Protein AF-A0A3D5FGQ4-F1 (afdb_monomer)

Mean predicted aligned error: 3.76 Å

Solvent-accessible surface area (backbone atoms only — not comparable to full-atom values): 6441 Å² total; per-residue (Å²): 110,70,51,51,72,67,38,40,74,76,48,53,38,74,80,62,48,56,36,50,48,91,73,62,61,78,42,80,44,32,32,34,38,44,28,35,78,74,42,83,50,88,62,40,35,33,28,30,46,43,101,49,23,36,40,36,29,40,41,64,44,41,69,77,60,45,96,66,62,79,72,73,41,53,71,29,44,30,21,36,46,42,57,27,44,76,54,90,90,27,40,38,32,67,45,71,49,61,92,29,50,40,46,52,98,74,46,84,80,73,63,50,76,86,132

Radius of gyration: 13.6 Å; Cα contacts (8 Å, |Δi|>4): 229; chains: 1; bounding box: 37×25×36 Å

Secondary structure (DSSP, 8-state):
-HHHHTT-GGGGSGGGS-B-GGGPPSEEEEEEEE-EEEEE-SSEEEEEEETTEEEEEEHHHHHHH-SS-GGGGTT-EEEEEEEEEEETTEEEEEE-SGGGEEETTTS-SSSSPP-

Sequence (115 aa):
DAARRAGRGIWALPYYAPRPPDGARGGYQFVHGRASPIEMGEKWLAFSLSRQFVILVRRTDWQDHFNYLPRALDQAAVTVRGWVGKRKSRSVLVISHPFMLERCGVDPRRLCPAD

Structure (mmCIF, N/CA/C/O backbone):
data_AF-A0A3D5FGQ4-F1
#
_entry.id   AF-A0A3D5FGQ4-F1
#
loop_
_atom_site.group_PDB
_atom_site.id
_atom_site.type_symbol
_atom_site.label_atom_id
_atom_site.label_alt_id
_atom_site.label_comp_id
_atom_site.label_asym_id
_atom_site.label_entity_id
_atom_site.label_seq_id
_atom_site.pdbx_PDB_ins_code
_atom_site.Cartn_x
_atom_site.Cartn_y
_atom_site.Cartn_z
_atom_site.occupancy
_atom_site.B_iso_or_equiv
_atom_site.auth_seq_id
_atom_site.auth_comp_id
_atom_site.auth_asym_id
_atom_site.auth_atom_id
_atom_site.pdbx_PDB_model_num
ATOM 1 N N . ASP A 1 1 ? 9.446 7.229 -14.644 1.00 66.88 1 ASP A N 1
ATOM 2 C CA . ASP A 1 1 ? 9.205 5.778 -14.454 1.00 66.88 1 ASP A CA 1
ATOM 3 C C . ASP A 1 1 ? 10.127 4.820 -15.212 1.00 66.88 1 ASP A C 1
ATOM 5 O O . ASP A 1 1 ? 10.335 3.721 -14.714 1.00 66.88 1 ASP A O 1
ATOM 9 N N . ALA A 1 2 ? 10.724 5.179 -16.360 1.00 79.81 2 ALA A N 1
ATOM 10 C CA . ALA A 1 2 ? 11.579 4.252 -17.127 1.00 79.81 2 ALA A CA 1
ATOM 11 C C . ALA A 1 2 ? 12.757 3.657 -16.323 1.00 79.81 2 ALA A C 1
ATOM 13 O O . ALA A 1 2 ? 12.952 2.447 -16.341 1.00 79.81 2 ALA A O 1
ATOM 14 N N . ALA A 1 3 ? 13.488 4.479 -15.558 1.00 83.06 3 ALA A N 1
ATOM 15 C CA . ALA A 1 3 ? 14.604 4.005 -14.734 1.00 83.06 3 ALA A CA 1
ATOM 16 C C . ALA A 1 3 ? 14.174 2.994 -13.657 1.00 83.06 3 ALA A C 1
ATOM 18 O O . ALA A 1 3 ? 14.876 2.018 -13.432 1.00 83.06 3 ALA A O 1
ATOM 19 N N . ARG A 1 4 ? 13.006 3.193 -13.030 1.00 80.31 4 ARG A N 1
ATOM 20 C CA . ARG A 1 4 ? 12.482 2.280 -12.005 1.00 80.31 4 ARG A CA 1
ATOM 21 C C . ARG A 1 4 ? 12.087 0.934 -12.600 1.00 80.31 4 ARG A C 1
ATOM 23 O O . ARG A 1 4 ? 12.519 -0.092 -12.097 1.00 80.31 4 ARG A O 1
ATOM 30 N N . ARG A 1 5 ? 11.328 0.945 -13.702 1.00 78.38 5 ARG A N 1
ATOM 31 C CA . ARG A 1 5 ? 10.913 -0.285 -14.401 1.00 78.38 5 ARG A CA 1
ATOM 32 C C . ARG A 1 5 ? 12.100 -1.102 -14.903 1.00 78.38 5 ARG A C 1
ATOM 34 O O . ARG A 1 5 ? 12.049 -2.320 -14.883 1.00 78.38 5 ARG A O 1
ATOM 41 N N . ALA A 1 6 ? 13.162 -0.426 -15.332 1.00 82.56 6 ALA A N 1
ATOM 42 C CA . ALA A 1 6 ? 14.390 -1.066 -15.785 1.00 82.56 6 ALA A CA 1
ATOM 43 C C . ALA A 1 6 ? 15.369 -1.402 -14.642 1.00 82.56 6 ALA A C 1
ATOM 45 O O . ALA A 1 6 ? 16.509 -1.751 -14.933 1.00 82.56 6 ALA A O 1
ATOM 46 N N . GLY A 1 7 ? 14.978 -1.227 -13.370 1.00 83.75 7 GLY A N 1
ATOM 47 C CA . GLY A 1 7 ? 15.842 -1.503 -12.220 1.00 83.75 7 GLY A CA 1
ATOM 48 C C . GLY A 1 7 ? 17.164 -0.733 -12.259 1.00 83.75 7 GLY A C 1
ATOM 49 O O . GLY A 1 7 ? 18.203 -1.289 -11.939 1.00 83.75 7 GLY A O 1
ATOM 50 N N . ARG A 1 8 ? 17.163 0.527 -12.714 1.00 87.75 8 ARG A N 1
ATOM 51 C CA . ARG A 1 8 ? 18.376 1.350 -12.871 1.00 87.75 8 ARG A CA 1
ATOM 52 C C . ARG A 1 8 ? 18.609 2.251 -11.660 1.00 87.75 8 ARG A C 1
ATOM 54 O O . ARG A 1 8 ? 17.665 2.790 -11.080 1.00 87.75 8 ARG A O 1
ATOM 61 N N . GLY A 1 9 ? 19.877 2.496 -11.334 1.00 90.12 9 GLY A N 1
ATOM 62 C CA . GLY A 1 9 ? 20.268 3.365 -10.219 1.00 90.12 9 GLY A CA 1
ATOM 63 C C . GLY A 1 9 ? 19.791 2.811 -8.876 1.00 90.12 9 GLY A C 1
ATOM 64 O O . GLY A 1 9 ? 19.897 1.613 -8.633 1.00 90.12 9 GLY A O 1
ATOM 65 N N . ILE A 1 10 ? 19.215 3.664 -8.019 1.00 89.56 10 ILE A N 1
ATOM 66 C CA . ILE A 1 10 ? 18.734 3.247 -6.687 1.00 89.56 10 ILE A CA 1
ATOM 67 C C . ILE A 1 10 ? 17.706 2.108 -6.748 1.00 89.56 10 ILE A C 1
ATOM 69 O O . ILE A 1 10 ? 17.628 1.307 -5.825 1.00 89.56 10 ILE A O 1
ATOM 73 N N . TRP A 1 11 ? 16.952 1.996 -7.844 1.00 87.94 11 TRP A N 1
ATOM 74 C CA . TRP A 1 11 ? 15.923 0.969 -8.021 1.00 87.94 11 TRP A CA 1
ATOM 75 C C . TRP A 1 11 ? 16.502 -0.433 -8.260 1.00 87.94 11 TRP A C 1
ATOM 77 O O . TRP A 1 11 ? 15.766 -1.404 -8.135 1.00 87.94 11 TRP A O 1
ATOM 87 N N . ALA A 1 12 ? 17.800 -0.539 -8.569 1.00 88.69 12 ALA A N 1
ATOM 88 C CA . ALA A 1 12 ? 18.526 -1.808 -8.632 1.00 88.69 12 ALA A CA 1
ATOM 89 C C . ALA A 1 12 ? 18.819 -2.384 -7.237 1.00 88.69 12 ALA A C 1
ATOM 91 O O . ALA A 1 12 ? 19.134 -3.564 -7.096 1.00 88.69 12 ALA A O 1
ATOM 92 N N . LEU A 1 13 ? 18.793 -1.536 -6.201 1.00 90.88 13 LEU A N 1
ATOM 93 C CA . LEU A 1 13 ? 19.230 -1.927 -4.869 1.00 90.88 13 LEU A CA 1
ATOM 94 C C . LEU A 1 13 ? 18.154 -2.794 -4.192 1.00 90.88 13 LEU A C 1
ATOM 96 O O . LEU A 1 13 ? 16.984 -2.395 -4.178 1.00 90.88 13 LEU A O 1
ATOM 100 N N . PRO A 1 14 ? 18.532 -3.899 -3.516 1.00 89.81 14 PRO A N 1
ATOM 101 C CA . PRO A 1 14 ? 17.584 -4.801 -2.851 1.00 89.81 14 PRO A CA 1
ATOM 102 C C . PRO A 1 14 ? 16.647 -4.114 -1.851 1.00 89.81 14 PRO A C 1
ATOM 104 O O . PRO A 1 14 ? 15.542 -4.584 -1.598 1.00 89.81 14 PRO A O 1
ATOM 107 N N . TYR A 1 15 ? 17.068 -2.980 -1.284 1.00 90.75 15 TYR A N 1
ATOM 108 C CA . TYR A 1 15 ? 16.254 -2.189 -0.366 1.00 90.75 15 TYR A CA 1
ATOM 109 C C . TYR A 1 15 ? 14.916 -1.728 -0.977 1.00 90.75 15 TYR A C 1
ATOM 111 O O . TYR A 1 15 ? 13.907 -1.713 -0.269 1.00 90.75 15 TYR A O 1
ATOM 119 N N . TYR A 1 16 ? 14.909 -1.374 -2.268 1.00 90.00 16 TYR A N 1
ATOM 120 C CA . TYR A 1 16 ? 13.736 -0.852 -2.981 1.00 90.00 16 TYR A CA 1
ATOM 121 C C . TYR A 1 16 ? 12.863 -1.950 -3.598 1.00 90.00 16 TYR A C 1
ATOM 123 O O . TYR A 1 16 ? 11.788 -1.649 -4.120 1.00 90.00 16 TYR A O 1
ATOM 131 N N . ALA A 1 17 ? 13.296 -3.212 -3.530 1.00 89.50 17 ALA A N 1
ATOM 132 C CA . ALA A 1 17 ? 12.487 -4.339 -3.961 1.00 89.50 17 ALA A CA 1
ATOM 133 C C . ALA A 1 17 ? 11.314 -4.554 -2.979 1.00 89.50 17 ALA A C 1
ATOM 135 O O . ALA A 1 17 ? 11.538 -4.614 -1.760 1.00 89.50 17 ALA A O 1
ATOM 136 N N . PRO A 1 18 ? 10.067 -4.679 -3.473 1.00 92.62 18 PRO A N 1
ATOM 137 C CA . PRO A 1 18 ? 8.929 -5.018 -2.631 1.00 92.62 18 PRO A CA 1
ATOM 138 C C . PRO A 1 18 ? 9.134 -6.357 -1.925 1.00 92.62 18 PRO A C 1
ATOM 140 O O . PRO A 1 18 ? 9.580 -7.332 -2.526 1.00 92.62 18 PRO A O 1
ATOM 143 N N . ARG A 1 19 ? 8.776 -6.411 -0.644 1.00 92.88 19 ARG A N 1
ATOM 144 C CA . ARG A 1 19 ? 8.856 -7.614 0.192 1.00 92.88 19 ARG A CA 1
ATOM 145 C C . ARG A 1 19 ? 7.465 -8.095 0.605 1.00 92.88 19 ARG A C 1
ATOM 147 O O . ARG A 1 19 ? 6.536 -7.289 0.621 1.00 92.88 19 ARG A O 1
ATOM 154 N N . PRO A 1 20 ? 7.295 -9.378 0.962 1.00 95.06 20 PRO A N 1
ATOM 155 C CA . PRO A 1 20 ? 6.034 -9.852 1.518 1.00 95.06 20 PRO A CA 1
ATOM 156 C C . PRO A 1 20 ? 5.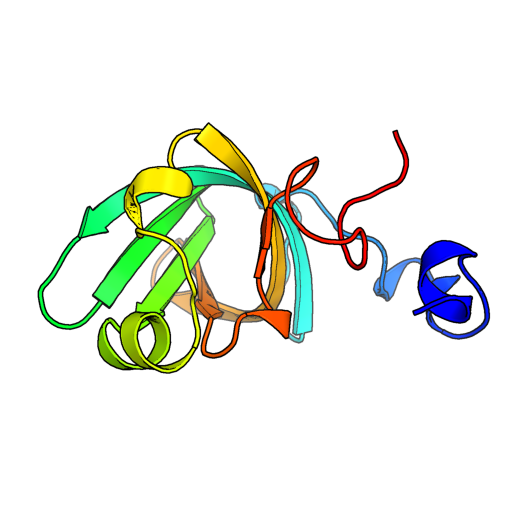716 -9.145 2.851 1.00 95.06 20 PRO A C 1
ATOM 158 O O . PRO A 1 20 ? 6.645 -8.732 3.556 1.00 95.06 20 PRO A O 1
ATOM 161 N N . PRO A 1 21 ? 4.434 -9.029 3.247 1.00 94.94 21 PRO A N 1
ATOM 162 C CA . PRO A 1 21 ? 4.032 -8.216 4.397 1.00 94.94 21 PRO A CA 1
ATOM 163 C C . PRO A 1 21 ? 4.598 -8.724 5.725 1.00 94.94 21 PRO A C 1
ATOM 165 O O . PRO A 1 21 ? 4.971 -7.925 6.582 1.00 94.94 21 PRO A O 1
ATOM 168 N N . ASP A 1 22 ? 4.746 -10.042 5.867 1.00 92.00 22 ASP A N 1
ATOM 169 C CA . ASP A 1 22 ? 5.296 -10.671 7.075 1.00 92.00 22 ASP A CA 1
ATOM 170 C C . ASP A 1 22 ? 6.818 -10.471 7.211 1.00 92.00 22 ASP A C 1
ATOM 172 O O . ASP A 1 22 ? 7.381 -10.634 8.290 1.00 92.00 22 ASP A O 1
ATOM 176 N N . GLY A 1 23 ? 7.493 -10.055 6.133 1.00 85.06 23 GLY A N 1
ATOM 177 C CA . GLY A 1 23 ? 8.905 -9.667 6.140 1.00 85.06 23 GLY A CA 1
ATOM 178 C C . GLY A 1 23 ? 9.143 -8.169 6.365 1.00 85.06 23 GLY A C 1
ATOM 179 O O . GLY A 1 23 ? 10.299 -7.729 6.368 1.00 85.06 23 GLY A O 1
ATOM 180 N N . ALA A 1 24 ? 8.080 -7.368 6.513 1.00 87.44 24 ALA A N 1
ATOM 181 C CA . ALA A 1 24 ? 8.189 -5.922 6.651 1.00 87.44 24 ALA A CA 1
ATOM 182 C C . ALA A 1 24 ? 8.757 -5.528 8.023 1.00 87.44 24 ALA A C 1
ATOM 184 O O . ALA A 1 24 ? 8.292 -5.967 9.076 1.00 87.44 24 ALA A O 1
ATOM 185 N N . ARG A 1 25 ? 9.766 -4.655 8.007 1.00 88.00 25 ARG A N 1
ATOM 186 C CA . ARG A 1 25 ? 10.394 -4.096 9.214 1.00 88.00 25 ARG A CA 1
ATOM 187 C C . ARG A 1 25 ? 9.876 -2.681 9.473 1.00 88.00 25 ARG A C 1
ATOM 189 O O . ARG A 1 25 ? 9.176 -2.113 8.641 1.00 88.00 25 ARG A O 1
ATOM 196 N N . GLY A 1 26 ? 10.231 -2.103 10.619 1.00 91.88 26 GLY A N 1
ATOM 197 C CA . GLY A 1 26 ? 9.981 -0.681 10.868 1.00 91.88 26 GLY A CA 1
ATOM 198 C C . GLY A 1 26 ? 10.771 0.221 9.910 1.00 91.88 26 GLY A C 1
ATOM 199 O O . GLY A 1 26 ? 11.846 -0.159 9.442 1.00 91.88 26 GLY A O 1
ATOM 200 N N . GLY A 1 27 ? 10.245 1.420 9.650 1.00 94.81 27 GLY A N 1
ATOM 201 C CA . GLY A 1 27 ? 10.852 2.414 8.757 1.00 94.81 27 GLY A CA 1
ATOM 202 C C . GLY A 1 27 ? 10.222 2.435 7.364 1.00 94.81 27 GLY A C 1
ATOM 203 O O . GLY A 1 27 ? 9.167 1.845 7.141 1.00 94.81 27 GLY A O 1
ATOM 204 N N . TYR A 1 28 ? 10.845 3.130 6.409 1.00 96.12 28 TYR A N 1
ATOM 205 C CA . TYR A 1 28 ? 10.329 3.181 5.037 1.00 96.12 28 TYR A CA 1
ATOM 206 C C . TYR A 1 28 ? 10.482 1.816 4.354 1.00 96.12 28 TYR A C 1
ATOM 208 O O . TYR A 1 28 ? 11.585 1.270 4.324 1.00 96.12 28 TYR A O 1
ATOM 216 N N . GLN A 1 29 ? 9.391 1.242 3.847 1.00 96.19 29 GLN A N 1
ATOM 217 C CA . GLN A 1 29 ? 9.369 -0.083 3.217 1.00 96.19 29 GLN A CA 1
ATOM 218 C C . GLN A 1 29 ? 8.567 -0.071 1.912 1.00 96.19 29 GLN A C 1
ATOM 220 O O . GLN A 1 29 ? 7.745 0.815 1.674 1.00 96.19 29 GLN A O 1
ATOM 225 N N . PHE A 1 30 ? 8.788 -1.113 1.111 1.00 95.75 30 PHE A N 1
ATOM 226 C CA . PHE A 1 30 ? 8.004 -1.488 -0.061 1.00 95.75 30 PHE A CA 1
ATOM 227 C C . PHE A 1 30 ? 7.427 -2.877 0.213 1.00 95.75 30 PHE A C 1
ATOM 229 O O . PHE A 1 30 ? 8.182 -3.803 0.514 1.00 95.75 30 PHE A O 1
ATOM 236 N N . VAL A 1 31 ? 6.108 -3.021 0.161 1.00 96.75 31 VAL A N 1
ATOM 237 C CA . VAL A 1 31 ? 5.404 -4.237 0.574 1.00 96.75 31 VAL A CA 1
ATOM 238 C C . VAL A 1 31 ? 4.463 -4.682 -0.531 1.00 96.75 31 VAL A C 1
ATOM 240 O O . VAL A 1 31 ? 3.604 -3.912 -0.942 1.00 96.75 31 VAL A O 1
ATOM 243 N N . HIS A 1 32 ? 4.613 -5.919 -0.988 1.00 96.44 32 HIS A N 1
ATOM 244 C CA . HIS A 1 32 ? 3.743 -6.547 -1.977 1.00 96.44 32 HIS A CA 1
ATOM 245 C C . HIS A 1 32 ? 2.886 -7.620 -1.303 1.00 96.44 32 HIS A C 1
ATOM 247 O O . HIS A 1 32 ? 3.400 -8.428 -0.529 1.00 96.44 32 HIS A O 1
ATOM 253 N N . GLY A 1 33 ? 1.584 -7.634 -1.578 1.00 96.12 33 GLY A N 1
ATOM 254 C CA . GLY A 1 33 ? 0.657 -8.600 -0.995 1.00 96.12 33 GLY A CA 1
ATOM 255 C C . GLY A 1 33 ? -0.745 -8.498 -1.579 1.00 96.12 33 GLY A C 1
ATOM 256 O O . GLY A 1 33 ? -1.002 -7.700 -2.476 1.00 96.12 33 GLY A O 1
ATOM 257 N N . ARG A 1 34 ? -1.668 -9.310 -1.060 1.00 97.31 34 ARG A N 1
ATOM 258 C CA . ARG A 1 34 ? -3.079 -9.270 -1.455 1.00 97.31 34 ARG A CA 1
ATOM 259 C C . ARG A 1 34 ? -3.879 -8.503 -0.415 1.00 97.31 34 ARG A C 1
ATOM 261 O O . ARG A 1 34 ? -3.812 -8.824 0.769 1.00 97.31 34 ARG A O 1
ATOM 268 N N . ALA A 1 35 ? -4.611 -7.489 -0.856 1.00 97.50 35 ALA A N 1
ATOM 269 C CA . ALA A 1 35 ? -5.448 -6.699 0.027 1.00 97.50 35 ALA A CA 1
ATOM 270 C C . ALA A 1 35 ? -6.762 -7.427 0.337 1.00 97.50 35 ALA A C 1
ATOM 272 O O . ALA A 1 35 ? -7.341 -8.125 -0.494 1.00 97.50 35 ALA A O 1
ATOM 273 N N . SER A 1 36 ? -7.236 -7.282 1.568 1.00 97.06 36 SER A N 1
ATOM 274 C CA . SER A 1 36 ? -8.573 -7.715 1.973 1.00 97.06 36 SER A CA 1
ATOM 275 C C . SER A 1 36 ? -9.171 -6.664 2.903 1.00 97.06 36 SER A C 1
ATOM 277 O O . SER A 1 36 ? -8.462 -6.165 3.783 1.00 97.06 36 SER A O 1
ATOM 279 N N . PRO A 1 37 ? -10.440 -6.276 2.711 1.00 94.50 37 PRO A N 1
ATOM 280 C CA . PRO A 1 37 ? -11.073 -5.266 3.542 1.00 94.50 37 PRO A CA 1
ATOM 281 C C . PRO A 1 37 ? -11.204 -5.775 4.980 1.00 94.50 37 PRO A C 1
ATOM 283 O O . PRO A 1 37 ? -11.574 -6.921 5.218 1.00 94.50 37 PRO A O 1
ATOM 286 N N . ILE A 1 38 ? -10.908 -4.905 5.942 1.00 93.81 38 ILE A N 1
ATOM 287 C CA . ILE A 1 38 ? -11.203 -5.140 7.361 1.00 93.81 38 ILE A CA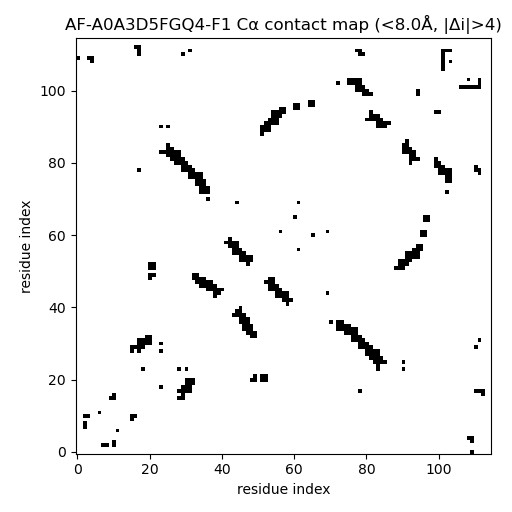 1
ATOM 288 C C . ILE A 1 38 ? -12.406 -4.292 7.763 1.00 93.81 38 ILE A C 1
ATOM 290 O O . ILE A 1 38 ? -13.361 -4.797 8.341 1.00 93.81 38 ILE A O 1
ATOM 294 N N . GLU A 1 39 ? -12.344 -2.992 7.467 1.00 92.44 39 GLU A N 1
ATOM 295 C CA . GLU A 1 39 ? -13.328 -2.017 7.927 1.00 92.44 39 GLU A CA 1
ATOM 296 C C . GLU A 1 39 ? -13.405 -0.844 6.946 1.00 92.44 39 GLU A C 1
ATOM 298 O O . GLU A 1 39 ? -12.381 -0.286 6.547 1.00 92.44 39 GLU A O 1
ATOM 303 N N . MET A 1 40 ? -14.624 -0.454 6.574 1.00 94.44 40 MET A N 1
ATOM 304 C CA . MET A 1 40 ? -14.900 0.721 5.742 1.00 94.44 40 MET A CA 1
ATOM 305 C C . MET A 1 40 ? -15.554 1.815 6.591 1.00 94.44 40 MET A C 1
ATOM 307 O O . MET A 1 40 ? -16.677 2.236 6.318 1.00 94.44 40 MET A O 1
ATOM 311 N N . GLY A 1 41 ? -14.863 2.251 7.643 1.00 92.88 41 GLY A N 1
ATOM 312 C CA . GLY A 1 41 ? -15.371 3.226 8.606 1.00 92.88 41 GLY A CA 1
ATOM 313 C C . GLY A 1 41 ? -15.495 4.639 8.030 1.00 92.88 41 GLY A C 1
ATOM 314 O O . GLY A 1 41 ? -15.005 4.948 6.940 1.00 92.88 41 GLY A O 1
ATOM 31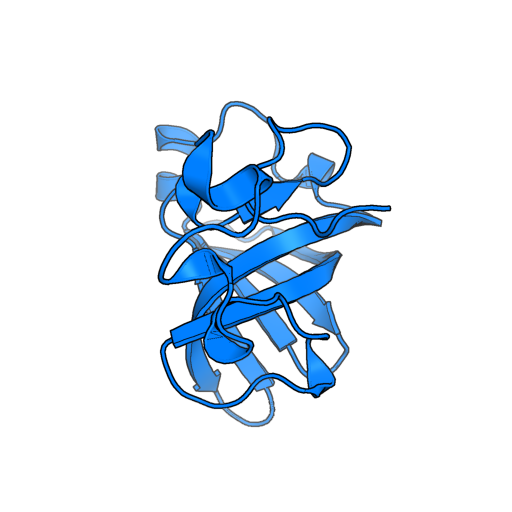5 N N . GLU A 1 42 ? -16.150 5.535 8.765 1.00 94.31 42 GLU A N 1
ATOM 316 C CA . GLU A 1 42 ? -16.393 6.915 8.317 1.00 94.31 42 GLU A CA 1
ATOM 317 C C . GLU A 1 42 ? -15.094 7.710 8.146 1.00 94.31 42 GLU A C 1
ATOM 319 O O . GLU A 1 42 ? -14.926 8.431 7.169 1.00 94.31 42 GLU A O 1
ATOM 324 N N . LYS A 1 43 ? -14.127 7.527 9.051 1.00 96.50 43 LYS A N 1
ATOM 325 C CA . LYS A 1 43 ? -12.841 8.238 9.004 1.00 96.50 43 LYS A CA 1
ATOM 326 C C . LYS A 1 43 ? -11.745 7.471 8.268 1.00 96.50 43 LYS A C 1
ATOM 328 O O . LYS A 1 43 ? -10.916 8.078 7.589 1.00 96.50 43 LYS A O 1
ATOM 333 N N . TRP A 1 44 ? -11.709 6.153 8.440 1.00 97.19 44 TRP A N 1
ATOM 334 C CA . TRP A 1 44 ? -10.616 5.297 7.988 1.00 97.19 44 TRP A CA 1
ATOM 335 C C . TRP A 1 44 ? -11.139 4.125 7.172 1.00 97.19 44 TRP A C 1
ATOM 337 O O . TRP A 1 44 ? -12.109 3.472 7.548 1.00 97.19 44 TRP A O 1
ATOM 347 N N . LEU A 1 45 ? -10.431 3.836 6.090 1.00 97.62 45 LEU A N 1
ATOM 348 C CA . LEU A 1 45 ? -10.563 2.629 5.293 1.00 97.62 45 LEU A CA 1
ATOM 349 C C . LEU A 1 45 ? -9.384 1.724 5.654 1.00 97.62 45 LEU A C 1
ATOM 351 O O . LEU A 1 45 ? -8.226 2.128 5.511 1.00 97.62 45 LEU A O 1
ATOM 355 N N . ALA A 1 46 ? -9.667 0.530 6.165 1.00 97.38 46 ALA A N 1
ATOM 356 C CA . ALA A 1 46 ? -8.661 -0.404 6.650 1.00 97.38 46 ALA A CA 1
ATOM 357 C C . ALA A 1 46 ? -8.652 -1.688 5.820 1.00 97.38 46 ALA A C 1
ATOM 359 O O . ALA A 1 46 ? -9.695 -2.318 5.621 1.00 97.38 46 ALA A O 1
ATOM 360 N N . PHE A 1 47 ? -7.457 -2.108 5.406 1.00 98.06 47 PHE A N 1
ATOM 361 C CA . PHE A 1 47 ? -7.245 -3.344 4.656 1.00 98.06 47 PHE A CA 1
ATOM 362 C C . PHE A 1 47 ? -6.084 -4.137 5.256 1.00 98.06 47 PHE A C 1
ATOM 364 O O . PHE A 1 47 ? -5.045 -3.570 5.598 1.00 98.06 47 PHE A O 1
ATOM 371 N N . SER A 1 48 ? -6.229 -5.453 5.379 1.00 97.25 48 SER A N 1
ATOM 372 C CA . SER A 1 48 ? -5.111 -6.345 5.695 1.00 97.25 48 SER A CA 1
ATOM 373 C C . SER A 1 48 ? -4.340 -6.685 4.428 1.00 97.25 48 SER A C 1
ATOM 375 O O . SER A 1 48 ? -4.960 -6.968 3.406 1.00 97.25 48 SER A O 1
ATOM 377 N N . LEU A 1 49 ? -3.009 -6.736 4.524 1.00 97.38 49 LEU A N 1
ATOM 378 C CA . LEU A 1 49 ? -2.154 -7.417 3.538 1.00 97.38 49 LEU A CA 1
ATOM 379 C C . LEU A 1 49 ? -1.681 -8.790 4.038 1.00 97.38 49 LEU A C 1
ATOM 381 O O . LEU A 1 49 ? -1.322 -9.657 3.250 1.00 97.38 49 LEU A O 1
ATOM 385 N N . SER A 1 50 ? -1.678 -8.984 5.357 1.00 95.94 50 SER A N 1
ATOM 386 C CA . SER A 1 50 ? -1.498 -10.274 6.024 1.00 95.94 50 SER A CA 1
ATOM 387 C C . SER A 1 50 ? -2.165 -10.236 7.400 1.00 95.94 50 SER A C 1
ATOM 389 O O . SER A 1 50 ? -2.731 -9.217 7.809 1.00 95.94 50 SER A O 1
ATOM 391 N N . ARG A 1 51 ? -2.055 -11.325 8.172 1.00 93.25 51 ARG A N 1
ATOM 392 C CA . ARG A 1 51 ? -2.559 -11.378 9.556 1.00 93.25 51 ARG A CA 1
ATOM 393 C C . ARG A 1 51 ? -1.928 -10.315 10.467 1.00 93.25 51 ARG A C 1
ATOM 395 O O . ARG A 1 51 ? -2.551 -9.908 11.450 1.00 93.25 51 ARG A O 1
ATOM 402 N N . GLN A 1 52 ? -0.700 -9.893 10.160 1.00 94.38 52 GLN A N 1
ATOM 403 C CA . GLN A 1 52 ? 0.100 -8.983 10.981 1.00 94.38 52 GLN A CA 1
ATOM 404 C C . GLN A 1 52 ? 0.355 -7.621 10.322 1.00 94.38 52 GLN A C 1
ATOM 406 O O . GLN A 1 52 ? 0.965 -6.764 10.957 1.00 94.38 52 GLN A O 1
ATOM 411 N N . PHE A 1 53 ? -0.137 -7.381 9.103 1.00 97.56 53 PHE A N 1
ATOM 412 C CA . PHE A 1 53 ? 0.105 -6.139 8.369 1.00 97.56 53 PHE A CA 1
ATOM 413 C C . PHE A 1 53 ? -1.195 -5.492 7.888 1.00 97.56 53 PHE A C 1
ATOM 415 O O . PHE A 1 53 ? -1.994 -6.118 7.190 1.00 97.56 53 PHE A O 1
ATOM 422 N N . VAL A 1 54 ? -1.384 -4.216 8.229 1.00 97.44 54 VAL A N 1
ATOM 423 C CA . VAL A 1 54 ? -2.571 -3.428 7.873 1.00 97.44 54 VAL A CA 1
ATOM 424 C C . VAL A 1 54 ? -2.160 -2.147 7.160 1.00 97.44 54 VAL A C 1
ATOM 426 O O . VAL A 1 54 ? -1.262 -1.435 7.612 1.00 97.44 54 VAL A O 1
ATOM 429 N N . ILE A 1 55 ? -2.866 -1.825 6.081 1.00 97.69 55 ILE A N 1
ATOM 430 C CA . ILE A 1 55 ? -2.830 -0.501 5.466 1.00 97.69 55 ILE A CA 1
ATOM 431 C C . ILE A 1 55 ? -4.071 0.291 5.867 1.00 97.69 55 ILE A C 1
ATOM 433 O O . ILE A 1 55 ? -5.174 -0.252 5.964 1.00 97.69 55 ILE A O 1
ATOM 437 N N . LEU A 1 56 ? -3.873 1.580 6.121 1.00 97.62 56 LEU A N 1
ATOM 438 C CA . LEU A 1 56 ? -4.930 2.516 6.485 1.00 97.62 56 LEU A CA 1
ATOM 439 C C . LEU A 1 56 ? -4.939 3.669 5.494 1.00 97.62 56 LEU A C 1
ATOM 441 O O . LEU A 1 56 ? -3.893 4.259 5.244 1.00 97.62 56 LEU A O 1
ATOM 445 N N . VAL A 1 57 ? -6.110 4.029 4.988 1.00 97.94 57 VAL A N 1
ATOM 446 C CA . VAL A 1 57 ? -6.300 5.229 4.165 1.00 97.94 57 VAL A CA 1
ATOM 447 C C . VAL A 1 57 ? -7.345 6.099 4.845 1.00 97.94 57 VAL A C 1
ATOM 449 O O . VAL A 1 57 ? -8.379 5.583 5.277 1.00 97.94 57 VAL A O 1
ATOM 452 N N . ARG A 1 58 ? -7.104 7.406 4.989 1.00 97.56 58 ARG A N 1
ATOM 453 C CA . ARG A 1 58 ? -8.188 8.303 5.416 1.00 97.56 58 ARG A CA 1
ATOM 454 C C . ARG A 1 58 ? -9.241 8.347 4.319 1.00 97.56 58 ARG A C 1
ATOM 456 O O . ARG A 1 58 ? -8.904 8.354 3.138 1.00 97.56 58 ARG A O 1
ATOM 463 N N . ARG A 1 59 ? -10.516 8.395 4.703 1.00 96.94 59 ARG A N 1
ATOM 464 C CA . ARG A 1 59 ? -11.612 8.464 3.728 1.00 96.94 59 ARG A CA 1
ATOM 465 C C . ARG A 1 59 ? -11.524 9.721 2.856 1.00 96.94 59 ARG A C 1
ATOM 467 O O . ARG A 1 59 ? -11.776 9.619 1.663 1.00 96.94 59 ARG A O 1
ATOM 474 N N . THR A 1 60 ? -11.119 10.850 3.434 1.00 97.19 60 THR A N 1
ATOM 475 C CA . THR A 1 60 ? -10.890 12.111 2.710 1.00 97.19 60 THR A CA 1
ATOM 476 C C . THR A 1 60 ? -9.782 11.959 1.671 1.00 97.19 60 THR A C 1
ATOM 478 O O . THR A 1 60 ? -10.034 12.159 0.494 1.00 97.19 60 THR A O 1
ATOM 481 N N . ASP A 1 61 ? -8.609 11.450 2.067 1.00 97.25 61 ASP A N 1
ATOM 482 C CA . ASP A 1 61 ? -7.478 11.236 1.150 1.00 97.25 61 ASP A CA 1
ATOM 483 C C . ASP A 1 61 ? -7.855 10.273 0.012 1.00 97.25 61 ASP A C 1
ATOM 485 O O . ASP A 1 61 ? -7.382 10.402 -1.118 1.00 97.25 61 ASP A O 1
ATOM 489 N N . TRP A 1 62 ? -8.724 9.297 0.301 1.00 96.94 62 TRP A N 1
ATOM 490 C CA . TRP A 1 62 ? -9.283 8.428 -0.726 1.00 96.94 62 TRP A CA 1
ATOM 491 C C . TRP A 1 62 ? -10.126 9.218 -1.731 1.00 96.94 62 TRP A C 1
ATOM 493 O O . TRP A 1 62 ? -9.894 9.123 -2.932 1.00 96.94 62 TRP A O 1
ATOM 503 N N . GLN A 1 63 ? -11.096 9.993 -1.247 1.00 96.00 63 GLN A N 1
ATOM 504 C CA . GLN A 1 63 ? -12.009 10.785 -2.078 1.00 96.00 63 GLN A CA 1
ATOM 505 C C . GLN A 1 63 ? -11.278 11.840 -2.916 1.00 96.00 63 GLN A C 1
ATOM 507 O O . GLN A 1 63 ? -11.627 12.036 -4.077 1.00 96.00 63 GLN A O 1
ATOM 512 N N . ASP A 1 64 ? -10.248 12.466 -2.350 1.00 96.25 64 ASP A N 1
ATOM 513 C CA . ASP A 1 64 ? -9.528 13.570 -2.984 1.00 96.25 64 ASP A CA 1
ATOM 514 C C . ASP A 1 64 ? -8.547 13.100 -4.066 1.00 96.25 64 ASP A C 1
ATOM 516 O O . ASP A 1 64 ? -8.186 13.868 -4.961 1.00 96.25 64 ASP A O 1
ATOM 520 N N . HIS A 1 65 ? -8.061 11.855 -3.983 1.00 95.56 65 HIS A N 1
ATOM 521 C CA . HIS A 1 65 ? -6.928 11.417 -4.803 1.00 95.56 65 HIS A CA 1
ATOM 522 C C . HIS A 1 65 ? -7.147 10.116 -5.579 1.00 95.56 65 HIS A C 1
ATOM 524 O O . HIS A 1 65 ? -6.476 9.899 -6.590 1.00 95.56 65 HIS A O 1
ATOM 530 N N . PHE A 1 66 ? -8.038 9.228 -5.138 1.00 94.69 66 PHE A N 1
ATOM 531 C CA . PHE A 1 66 ? -8.240 7.927 -5.773 1.00 94.69 66 PHE A CA 1
ATOM 532 C C . PHE A 1 66 ? -9.435 7.980 -6.724 1.00 94.69 66 PHE A C 1
ATOM 534 O O . PHE A 1 66 ? -10.547 8.332 -6.350 1.00 94.69 66 PHE A O 1
ATOM 541 N N . ASN A 1 67 ? -9.220 7.554 -7.966 1.00 93.88 67 ASN A N 1
ATOM 542 C CA . ASN A 1 67 ? -10.236 7.555 -9.021 1.00 93.88 67 ASN A CA 1
ATOM 543 C C . ASN A 1 67 ? -11.044 6.244 -9.096 1.00 93.88 67 ASN A C 1
ATOM 545 O O . ASN A 1 67 ? -11.612 5.921 -10.137 1.00 93.88 67 ASN A O 1
ATOM 549 N N . TYR A 1 68 ? -11.071 5.460 -8.016 1.00 94.81 68 TYR A N 1
ATOM 550 C CA . TYR A 1 68 ? -11.798 4.194 -7.943 1.00 94.81 68 TYR A CA 1
ATOM 551 C C . TYR A 1 68 ? -12.358 3.949 -6.539 1.00 94.81 68 TYR A C 1
ATOM 553 O O . TYR A 1 68 ? -11.915 4.541 -5.556 1.00 94.81 68 TYR A O 1
ATOM 561 N N . LEU A 1 69 ? -13.348 3.060 -6.432 1.00 94.44 69 LEU A N 1
ATOM 562 C CA . LEU A 1 69 ? -13.998 2.754 -5.156 1.00 94.44 69 LEU A CA 1
ATOM 563 C C . LEU A 1 69 ? -13.096 1.905 -4.240 1.00 94.44 69 LEU A C 1
ATOM 565 O O . LEU A 1 69 ? -12.452 0.979 -4.734 1.00 94.44 69 LEU A O 1
ATOM 569 N N . PRO A 1 70 ? -13.132 2.096 -2.905 1.00 95.56 70 PRO A N 1
ATOM 570 C CA . PRO A 1 70 ? -12.340 1.304 -1.952 1.00 95.56 70 PRO A CA 1
ATOM 571 C C . PRO A 1 70 ? -12.496 -0.214 -2.104 1.00 95.56 70 PRO A C 1
ATOM 573 O O . PRO A 1 70 ? -11.540 -0.966 -1.933 1.00 95.56 70 PRO A O 1
ATOM 576 N N . ARG A 1 71 ? -13.698 -0.672 -2.481 1.00 94.31 71 ARG A N 1
ATOM 577 C CA . ARG A 1 71 ? -14.004 -2.095 -2.691 1.00 94.31 71 ARG A CA 1
ATOM 578 C C . ARG A 1 71 ?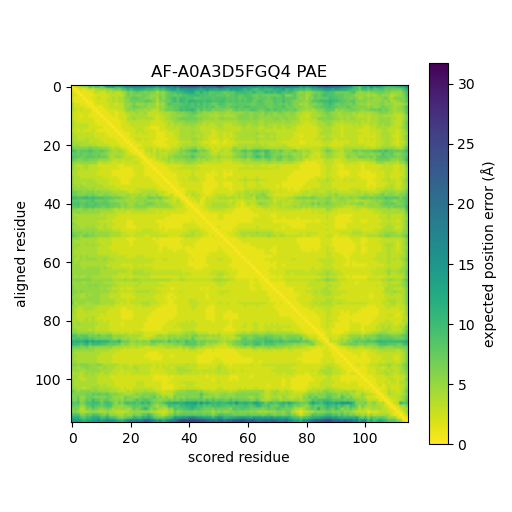 -13.174 -2.727 -3.816 1.00 94.31 71 ARG A C 1
ATOM 580 O O . ARG A 1 71 ? -12.977 -3.933 -3.797 1.00 94.31 71 ARG A O 1
ATOM 587 N N . ALA A 1 72 ? -12.629 -1.942 -4.746 1.00 94.69 72 ALA A N 1
ATOM 588 C CA . ALA A 1 72 ? -11.753 -2.463 -5.795 1.00 94.69 72 ALA A CA 1
ATOM 589 C C . ALA A 1 72 ? -10.405 -2.997 -5.269 1.00 94.69 72 ALA A C 1
ATOM 591 O O . ALA A 1 72 ? -9.640 -3.557 -6.047 1.00 94.69 72 ALA A O 1
ATOM 592 N N . LEU A 1 73 ? -10.092 -2.808 -3.980 1.00 95.56 73 LEU A N 1
ATOM 593 C CA . LEU A 1 73 ? -8.945 -3.448 -3.336 1.00 95.56 73 LEU A CA 1
ATOM 594 C C . LEU A 1 73 ? -9.244 -4.844 -2.790 1.00 95.56 73 LEU A C 1
ATOM 596 O O . LEU A 1 73 ? -8.313 -5.526 -2.370 1.00 95.56 73 LEU A O 1
ATOM 600 N N . ASP A 1 74 ? -10.499 -5.286 -2.763 1.00 95.25 74 ASP A N 1
ATOM 601 C CA . ASP A 1 74 ? -10.800 -6.630 -2.280 1.00 95.25 74 ASP A CA 1
ATOM 602 C C . ASP A 1 74 ? -10.160 -7.689 -3.188 1.00 95.25 74 ASP A C 1
ATOM 604 O O . ASP A 1 74 ? -10.362 -7.696 -4.401 1.00 95.25 74 ASP A O 1
ATOM 608 N N . GLN A 1 75 ? -9.322 -8.539 -2.592 1.00 95.56 75 GLN A N 1
ATOM 609 C CA . GLN A 1 75 ? -8.483 -9.546 -3.248 1.00 95.56 75 GLN A CA 1
ATOM 610 C C . GLN A 1 75 ? -7.496 -9.014 -4.300 1.00 95.56 75 GLN A C 1
ATOM 612 O O . GLN A 1 75 ? -6.808 -9.808 -4.952 1.00 95.56 75 GLN A O 1
ATOM 617 N N . ALA A 1 76 ? -7.351 -7.695 -4.434 1.00 96.31 76 ALA A N 1
ATOM 618 C CA . ALA A 1 76 ? -6.400 -7.107 -5.363 1.00 96.31 76 ALA A CA 1
ATOM 619 C C . ALA A 1 76 ? -4.964 -7.413 -4.918 1.00 96.31 76 ALA A C 1
ATOM 621 O O . ALA A 1 76 ? -4.601 -7.225 -3.752 1.00 96.31 76 ALA A O 1
ATOM 622 N N . ALA A 1 77 ? -4.128 -7.861 -5.856 1.00 96.69 77 ALA A N 1
ATOM 623 C CA . ALA A 1 77 ? -2.685 -7.840 -5.664 1.00 96.69 77 ALA A CA 1
ATOM 624 C C . ALA A 1 77 ? -2.228 -6.379 -5.680 1.00 96.69 77 ALA A C 1
ATOM 626 O O . ALA A 1 77 ? -2.538 -5.637 -6.612 1.00 96.69 77 ALA A O 1
ATOM 627 N N . VAL A 1 78 ? -1.531 -5.953 -4.633 1.00 97.19 78 VAL A N 1
ATOM 628 C CA . VAL A 1 78 ? -1.090 -4.571 -4.470 1.00 97.19 78 VAL A CA 1
ATOM 629 C C . VAL A 1 78 ? 0.363 -4.508 -4.042 1.00 97.19 78 VAL A C 1
ATOM 631 O O . VAL A 1 78 ? 0.836 -5.342 -3.268 1.00 97.19 78 VAL A O 1
ATOM 634 N N . THR A 1 79 ? 1.044 -3.452 -4.473 1.00 96.88 79 THR A N 1
ATOM 635 C CA . THR A 1 79 ? 2.278 -3.010 -3.830 1.00 96.88 79 THR A CA 1
ATOM 636 C C . THR A 1 79 ? 2.049 -1.666 -3.167 1.00 96.88 79 THR A C 1
ATOM 638 O O . THR A 1 79 ? 1.595 -0.711 -3.797 1.00 96.88 79 THR A O 1
ATOM 641 N N . VAL A 1 80 ? 2.406 -1.583 -1.890 1.00 97.12 80 VAL A N 1
ATOM 642 C CA . VAL A 1 80 ? 2.390 -0.348 -1.117 1.00 97.12 80 VAL A CA 1
ATOM 643 C C . VAL A 1 80 ? 3.792 0.089 -0.727 1.00 97.12 80 VAL A C 1
ATOM 645 O O . VAL A 1 80 ? 4.705 -0.726 -0.601 1.00 97.12 80 VAL A O 1
ATOM 648 N N . ARG A 1 81 ? 3.973 1.386 -0.498 1.00 96.19 81 ARG A N 1
ATOM 649 C CA . ARG A 1 81 ? 5.211 1.939 0.053 1.00 96.19 81 ARG A CA 1
ATOM 650 C C . ARG A 1 81 ? 4.936 3.054 1.038 1.00 96.19 81 ARG A C 1
ATOM 652 O O . ARG A 1 81 ? 3.958 3.784 0.906 1.00 96.19 81 ARG A O 1
ATOM 659 N N . GLY A 1 82 ? 5.827 3.211 2.002 1.00 96.94 82 GLY A N 1
ATOM 660 C CA . GLY A 1 82 ? 5.679 4.227 3.031 1.00 96.94 82 GLY A CA 1
ATOM 661 C C . GLY A 1 82 ? 6.359 3.836 4.326 1.00 96.94 82 GLY A C 1
ATOM 662 O O . GLY A 1 82 ? 7.032 2.810 4.417 1.00 96.94 82 GLY A O 1
ATOM 663 N N . TRP A 1 83 ? 6.172 4.679 5.336 1.00 97.06 83 TRP A N 1
ATOM 664 C CA . TRP A 1 83 ? 6.707 4.435 6.665 1.00 97.06 83 TRP A CA 1
ATOM 665 C C . TRP A 1 83 ? 5.858 3.397 7.403 1.00 97.06 83 TRP A C 1
ATOM 667 O O . TRP A 1 83 ? 4.685 3.631 7.694 1.00 97.06 83 TRP A O 1
ATOM 677 N N . VAL A 1 84 ? 6.459 2.250 7.707 1.00 97.06 84 VAL A N 1
ATOM 678 C CA . VAL A 1 84 ? 5.863 1.190 8.518 1.00 97.06 84 VAL A CA 1
ATOM 679 C C . VAL A 1 84 ? 6.166 1.466 9.985 1.00 97.06 84 VAL A C 1
ATOM 681 O O . VAL A 1 84 ? 7.325 1.502 10.410 1.00 97.06 84 VAL A O 1
ATOM 684 N N . GLY A 1 85 ? 5.106 1.646 10.766 1.00 95.56 85 GLY A N 1
ATOM 685 C CA . GLY A 1 85 ? 5.150 1.680 12.224 1.00 95.56 85 GLY A CA 1
ATOM 686 C C . GLY A 1 85 ? 4.587 0.397 12.833 1.00 95.56 85 GLY A C 1
ATOM 687 O O . GLY A 1 85 ? 4.027 -0.451 12.137 1.00 95.56 85 GLY A O 1
ATOM 688 N N . LYS A 1 86 ? 4.688 0.267 14.158 1.00 92.50 86 LYS A N 1
ATOM 689 C CA . LYS A 1 86 ? 3.976 -0.769 14.917 1.00 92.50 86 LYS A CA 1
ATOM 690 C C . LYS A 1 86 ? 2.816 -0.155 15.687 1.00 92.50 86 LYS A C 1
ATOM 692 O O . LYS A 1 86 ? 2.979 0.861 16.356 1.00 92.50 86 LYS A O 1
ATOM 697 N N . ARG A 1 87 ? 1.657 -0.811 15.645 1.00 89.06 87 ARG A N 1
ATOM 698 C CA . ARG A 1 87 ? 0.517 -0.516 16.518 1.00 89.06 87 ARG A CA 1
ATOM 699 C C . ARG A 1 87 ? 0.037 -1.815 17.151 1.00 89.06 87 ARG A C 1
ATOM 701 O O . A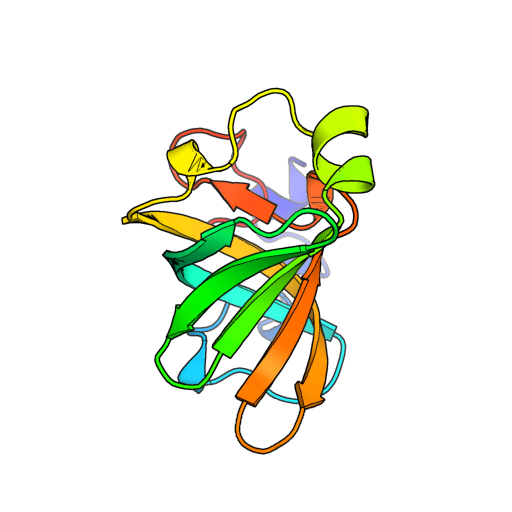RG A 1 87 ? -0.471 -2.698 16.460 1.00 89.06 87 ARG A O 1
ATOM 708 N N . LYS A 1 88 ? 0.180 -1.923 18.475 1.00 87.62 88 LYS A N 1
ATOM 709 C CA . LYS A 1 88 ? -0.002 -3.190 19.205 1.00 87.62 88 LYS A CA 1
ATOM 710 C C . LYS A 1 88 ? 0.861 -4.289 18.553 1.00 87.62 88 LYS A C 1
ATOM 712 O O . LYS A 1 88 ? 2.058 -4.090 18.371 1.00 87.62 88 LYS A O 1
ATOM 717 N N . SER A 1 89 ? 0.260 -5.411 18.166 1.00 87.06 89 SER A N 1
ATOM 718 C CA . SER A 1 89 ? 0.926 -6.548 17.526 1.00 87.06 89 SER A CA 1
ATOM 719 C C . SER A 1 89 ? 0.980 -6.481 15.995 1.00 87.06 89 SER A C 1
ATOM 721 O O . SER A 1 89 ? 1.478 -7.420 15.381 1.00 87.06 89 SER A O 1
ATOM 723 N N . ARG A 1 90 ? 0.472 -5.412 15.361 1.00 93.06 90 ARG A N 1
ATOM 724 C CA . ARG A 1 90 ? 0.418 -5.296 13.895 1.00 93.06 90 ARG A CA 1
ATOM 725 C C . ARG A 1 90 ? 1.348 -4.206 13.372 1.00 93.06 90 ARG A C 1
ATOM 727 O O . ARG A 1 90 ? 1.454 -3.125 13.956 1.00 93.06 90 ARG A O 1
ATOM 734 N N . SER A 1 91 ? 1.977 -4.484 12.239 1.00 96.44 91 SER A N 1
ATOM 735 C CA . SER A 1 91 ? 2.614 -3.484 11.390 1.00 96.44 91 SER A CA 1
ATOM 736 C C . SER A 1 91 ? 1.534 -2.662 10.691 1.00 96.44 91 SER A C 1
ATOM 738 O O . SER A 1 91 ? 0.545 -3.209 10.197 1.00 96.44 91 SER A O 1
ATOM 740 N N . VAL A 1 92 ? 1.706 -1.343 10.684 1.00 97.31 92 VAL A N 1
ATOM 741 C CA . VAL A 1 92 ? 0.740 -0.402 10.113 1.00 97.31 92 VAL A CA 1
ATOM 742 C C . VAL A 1 92 ? 1.450 0.560 9.176 1.00 97.31 92 VAL A 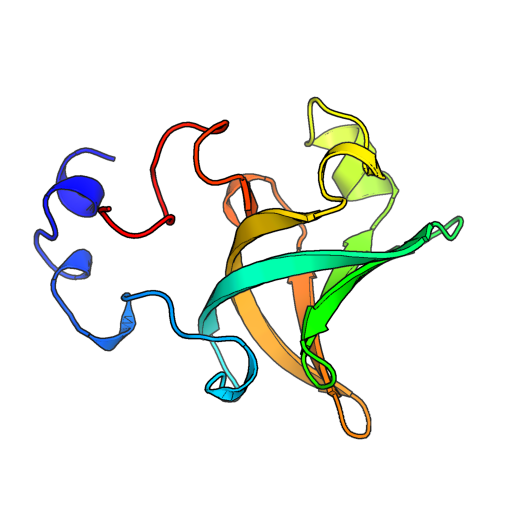C 1
ATOM 744 O O . VAL A 1 92 ? 2.482 1.129 9.533 1.00 97.31 92 VAL A O 1
ATOM 747 N N . LEU A 1 93 ? 0.859 0.767 8.002 1.00 97.94 93 LEU A N 1
ATOM 748 C CA . LEU A 1 93 ? 1.291 1.752 7.018 1.00 97.94 93 LEU A CA 1
ATOM 749 C C . LEU A 1 93 ? 0.091 2.621 6.628 1.00 97.94 93 LEU A C 1
ATOM 751 O O . LEU A 1 93 ? -0.949 2.113 6.211 1.00 97.94 93 LEU A O 1
ATOM 755 N N . VAL A 1 94 ? 0.229 3.938 6.784 1.00 97.81 94 VAL A N 1
ATOM 756 C CA . VAL A 1 94 ? -0.798 4.900 6.360 1.00 97.81 94 VAL A CA 1
ATOM 757 C C . VAL A 1 94 ? -0.527 5.321 4.921 1.00 97.81 94 VAL A C 1
ATOM 759 O O . VAL A 1 94 ? 0.566 5.781 4.604 1.00 97.81 94 VAL A O 1
ATOM 762 N N . ILE A 1 95 ? -1.525 5.154 4.064 1.00 97.75 95 ILE A N 1
ATOM 763 C CA . ILE A 1 95 ? -1.539 5.614 2.681 1.00 97.75 95 ILE A CA 1
ATOM 764 C C . ILE A 1 95 ? -2.233 6.972 2.665 1.00 97.75 95 ILE A C 1
ATOM 766 O O . ILE A 1 95 ? -3.375 7.078 3.102 1.00 97.75 95 ILE A O 1
ATOM 770 N N . SER A 1 96 ? -1.551 7.992 2.156 1.00 94.94 96 SER A N 1
ATOM 771 C CA . SER A 1 96 ? -2.124 9.333 1.975 1.00 94.94 96 SER A CA 1
ATOM 772 C C . SER A 1 96 ? -2.216 9.756 0.509 1.00 94.94 96 SER A C 1
ATOM 774 O O . SER A 1 96 ? -2.828 10.768 0.204 1.00 94.94 96 SER A O 1
ATOM 776 N N . HIS A 1 97 ? -1.614 9.003 -0.421 1.00 94.25 97 HIS A N 1
ATOM 777 C CA . HIS A 1 97 ? -1.633 9.339 -1.845 1.00 94.25 97 HIS A CA 1
ATOM 778 C C . HIS A 1 97 ? -1.593 8.079 -2.727 1.00 94.25 97 HIS A C 1
ATOM 780 O O . HIS A 1 97 ? -0.859 7.140 -2.404 1.00 94.25 97 HIS A O 1
ATOM 786 N N . PRO A 1 98 ? -2.240 8.078 -3.909 1.00 92.12 98 PRO A N 1
ATOM 787 C CA . PRO A 1 98 ? -2.165 6.997 -4.898 1.00 92.12 98 PRO A CA 1
ATOM 788 C C . PRO A 1 98 ? -0.753 6.585 -5.335 1.00 92.12 98 PRO A C 1
ATOM 790 O O . PRO A 1 98 ? -0.554 5.496 -5.845 1.00 92.12 98 PRO A O 1
ATOM 793 N N . PHE A 1 99 ? 0.275 7.415 -5.132 1.00 90.75 99 PHE A N 1
ATOM 794 C CA . PHE A 1 99 ? 1.652 7.029 -5.462 1.00 90.75 99 PHE A CA 1
ATOM 795 C C . PHE A 1 99 ? 2.246 6.047 -4.445 1.00 90.75 99 PHE A C 1
ATOM 797 O O . PHE A 1 99 ? 3.358 5.555 -4.652 1.00 90.75 99 PHE A O 1
ATOM 804 N N . MET A 1 100 ? 1.561 5.821 -3.325 1.00 95.88 100 MET A N 1
ATOM 805 C CA . MET A 1 100 ? 1.959 4.900 -2.268 1.00 95.88 100 MET A CA 1
ATOM 806 C C . MET A 1 100 ? 1.279 3.540 -2.384 1.00 95.88 100 MET A C 1
ATOM 808 O O . MET A 1 100 ? 1.694 2.636 -1.672 1.00 95.88 100 MET A O 1
ATOM 812 N N . LEU A 1 101 ? 0.260 3.396 -3.233 1.00 96.12 101 LEU A N 1
ATOM 813 C CA . LEU A 1 101 ? -0.508 2.170 -3.410 1.00 96.12 101 LEU A CA 1
ATOM 814 C C . LEU A 1 101 ? -0.743 1.940 -4.896 1.00 96.12 101 LEU A C 1
ATOM 816 O O . LEU A 1 101 ? -1.362 2.757 -5.568 1.00 96.12 101 LEU A O 1
ATOM 820 N N . GLU A 1 102 ? -0.282 0.801 -5.383 1.00 95.31 102 GLU A N 1
ATOM 821 C CA . GLU A 1 102 ? -0.464 0.368 -6.761 1.00 95.31 102 GLU A CA 1
ATOM 822 C C . GLU A 1 102 ? -1.204 -0.961 -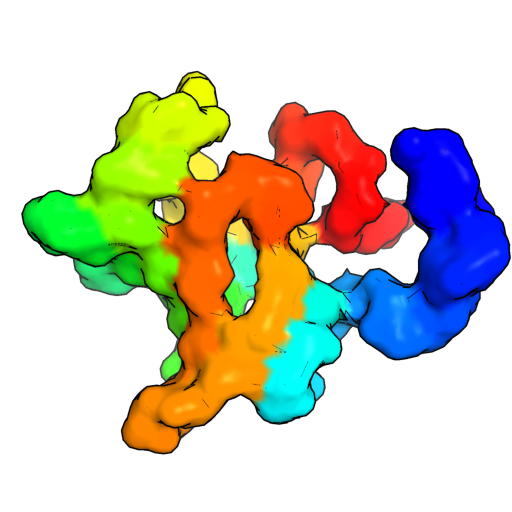6.795 1.00 95.31 102 GLU A C 1
ATOM 824 O O . GLU A 1 102 ? -0.801 -1.896 -6.104 1.00 95.31 102 GLU A O 1
ATOM 829 N N . ARG A 1 103 ? -2.256 -1.058 -7.612 1.00 95.06 103 ARG A N 1
ATOM 830 C CA . ARG A 1 103 ? -2.923 -2.326 -7.924 1.00 95.06 103 ARG A CA 1
ATOM 831 C C . ARG A 1 103 ? -2.197 -3.006 -9.078 1.00 95.06 103 ARG A C 1
ATOM 833 O O . ARG A 1 103 ? -2.182 -2.498 -10.202 1.00 95.06 103 ARG A O 1
ATOM 840 N N . CYS A 1 104 ? -1.602 -4.157 -8.803 1.00 92.81 104 CYS A N 1
ATOM 841 C CA . CYS A 1 104 ? -0.847 -4.920 -9.783 1.00 92.81 104 CYS A CA 1
ATOM 842 C C . CYS A 1 104 ? -1.768 -5.427 -10.898 1.00 92.81 104 CYS A C 1
ATOM 844 O O . CYS A 1 104 ? -2.872 -5.898 -10.636 1.00 92.81 104 CYS A O 1
ATOM 846 N N . GLY A 1 105 ? -1.321 -5.287 -12.148 1.00 89.06 105 GLY A N 1
ATOM 847 C CA . GLY A 1 105 ? -2.098 -5.653 -13.338 1.00 89.06 105 GLY A CA 1
ATOM 848 C C . GLY A 1 105 ? -3.193 -4.655 -13.740 1.00 89.06 105 GLY A C 1
ATOM 849 O O . GLY A 1 105 ? -3.819 -4.851 -14.776 1.00 89.06 105 GLY A O 1
ATOM 850 N N . VAL A 1 106 ? -3.415 -3.585 -12.966 1.00 88.69 106 VAL A N 1
ATOM 851 C CA . VAL A 1 106 ? -4.445 -2.568 -13.250 1.00 88.69 106 VAL A CA 1
ATOM 852 C C . VAL A 1 106 ? -3.825 -1.186 -13.411 1.00 88.69 106 VAL A C 1
ATOM 854 O O . VAL A 1 106 ? -4.038 -0.516 -14.420 1.00 88.69 106 VAL A O 1
ATOM 857 N N . ASP A 1 107 ? -3.054 -0.746 -12.419 1.00 85.88 107 ASP A N 1
ATOM 858 C CA . ASP A 1 107 ? -2.428 0.568 -12.447 1.00 85.88 107 ASP A CA 1
ATOM 859 C C . ASP A 1 107 ? -1.110 0.520 -13.245 1.00 85.88 107 ASP A C 1
ATOM 861 O O . ASP A 1 107 ? -0.469 -0.533 -13.335 1.00 85.88 107 ASP A O 1
ATOM 865 N N . PRO A 1 108 ? -0.649 1.653 -13.817 1.00 82.19 108 PRO A N 1
ATOM 866 C CA . PRO A 1 108 ? 0.635 1.707 -14.503 1.00 82.19 108 PRO A CA 1
ATOM 867 C C . PRO A 1 108 ? 1.759 1.183 -13.610 1.00 82.19 108 PRO A C 1
ATOM 869 O O . PRO A 1 108 ? 2.000 1.748 -12.537 1.00 82.19 108 PRO A O 1
ATOM 872 N N . ARG A 1 109 ? 2.448 0.136 -14.086 1.0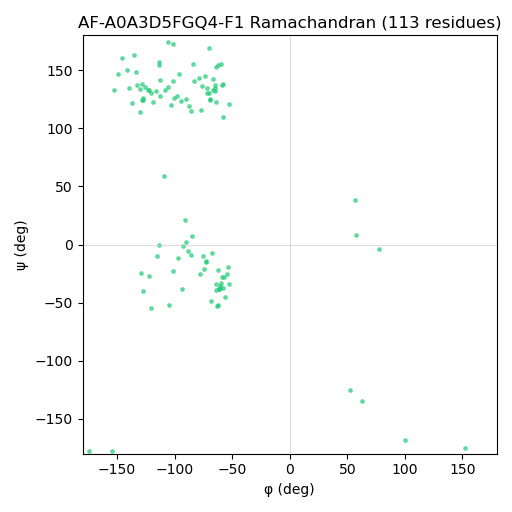0 77.31 109 ARG A N 1
ATOM 873 C CA . ARG A 1 109 ? 3.466 -0.599 -13.326 1.00 77.31 109 ARG A CA 1
ATOM 874 C C . ARG A 1 109 ? 4.587 0.329 -12.869 1.00 77.31 109 ARG A C 1
ATOM 876 O O . ARG A 1 109 ? 5.400 0.788 -13.680 1.00 77.31 109 ARG A O 1
ATOM 883 N N . ARG A 1 110 ? 4.645 0.590 -11.567 1.00 78.38 110 ARG A N 1
ATOM 884 C CA . ARG A 1 110 ? 5.672 1.415 -10.919 1.00 78.38 110 ARG A CA 1
ATOM 885 C C . ARG A 1 110 ? 6.322 0.665 -9.760 1.00 78.38 110 ARG A C 1
ATOM 887 O O . ARG A 1 110 ? 7.532 0.770 -9.606 1.00 78.38 110 ARG A O 1
ATOM 894 N N . LEU A 1 111 ? 5.560 -0.069 -8.967 1.00 80.62 111 LEU A N 1
ATOM 895 C CA . LEU A 1 111 ? 5.973 -0.729 -7.735 1.00 80.62 111 LEU A CA 1
ATOM 896 C C . LEU A 1 111 ? 5.740 -2.235 -7.785 1.00 80.62 111 LEU A C 1
ATOM 898 O O . LEU A 1 111 ? 6.438 -2.966 -7.091 1.00 80.62 111 LEU A O 1
ATOM 902 N N . CYS A 1 112 ? 4.769 -2.712 -8.560 1.00 88.00 112 CYS A N 1
ATOM 903 C CA . CYS A 1 112 ? 4.530 -4.143 -8.673 1.00 88.00 112 CYS A CA 1
ATOM 904 C C . CYS A 1 112 ? 5.731 -4.846 -9.329 1.00 88.00 112 CYS A C 1
ATOM 906 O O . CYS A 1 112 ? 6.228 -4.357 -10.353 1.00 88.00 112 CYS A O 1
ATOM 908 N N . PRO A 1 113 ? 6.218 -5.961 -8.745 1.00 77.88 113 PRO A N 1
ATOM 909 C CA . PRO A 1 113 ? 7.361 -6.700 -9.282 1.00 77.88 113 PRO A CA 1
ATOM 910 C C . PRO A 1 113 ? 7.078 -7.184 -10.708 1.00 77.88 113 PRO A C 1
ATOM 912 O O . PRO A 1 113 ? 5.911 -7.300 -11.077 1.00 77.88 113 PRO A O 1
ATOM 915 N N . ALA A 1 114 ? 8.135 -7.404 -11.504 1.00 70.81 114 ALA A N 1
ATOM 916 C CA . ALA A 1 114 ? 8.055 -8.114 -12.785 1.00 70.81 114 ALA A CA 1
ATOM 917 C C . ALA A 1 114 ? 7.474 -9.522 -12.555 1.00 70.81 114 ALA A C 1
ATOM 919 O O . ALA A 1 114 ? 7.822 -10.129 -11.543 1.00 70.81 114 ALA A O 1
ATOM 920 N N . ASP A 1 115 ? 6.578 -9.982 -13.431 1.00 57.12 115 ASP A N 1
ATOM 921 C CA . ASP A 1 115 ? 6.095 -11.370 -13.419 1.00 57.12 115 ASP A CA 1
ATOM 922 C C . ASP A 1 115 ? 7.197 -12.294 -13.942 1.00 57.12 115 ASP A C 1
ATOM 924 O O . ASP A 1 115 ? 7.924 -11.849 -14.867 1.00 57.12 115 ASP A O 1
#

Nearest PDB structures (foldseek):
  2k4k-assembly1_A  TM=4.657E-01  e=7.413E-02  Bacillus subtilis
  6gmh-assembly1_M  TM=4.105E-01  e=6.118E-02  Homo sapiens
  4ba2-assembly1_I  TM=4.385E-01  e=1.936E-01  Saccharolobus solfataricus
  3l7z-assembly1_F  TM=5.351E-01  e=4.172E-01  Saccharolobus solfataricus
  8pj3-assembly1_r  TM=4.600E-01  e=5.054E-01  Homo sapiens

Foldseek 3Di:
DVCLLVCHDPNVDPQLAADDQVPDDFFKHKHKAQWAWDDPDPQWTWTDRDPAEIEIEGPVLCVVAPPDDSCVSHRFTKIFIDGWDDDPRHIYGYDNHVVGMDGPPPGDDRRDDDD

pLDDT: mean 92.16, std 6.88, range [57.12, 98.06]

=== Feature glossary ===
The record interleaves many kinds of information about one protein. Here is each kind framed as the question it answers.

Q: What known structures does this most resemble?
A: Structural nearest neighbors (via Foldseek easy-search vs the PDB). Reported per hit: target PDB id, E-value, and alignment TM-score. A TM-score above ~0.5 is the conventional threshold for 'same fold'.

Q: Where is each backbone atom in 3D?
A: The mmCIF table is the protein's shape written out atom by atom. For each backbone N, Cα, C, and carbonyl O, it records an (x, y, z) coordinate triple in Å plus the residue type, chain letter, and residue number.

Q: What are the backbone torsion angles?
A: The φ/ψ torsion pair specifies the backbone conformation at each residue. φ rotates about the N–Cα bond, ψ about the Cα–C bond. Steric clashes forbid most of the (φ, ψ) plane — the allowed regions (α-helix basin, β-sheet basin, left-handed helix) are the Ramachandran-allowed regions.

Q: Which residues are buried vs exposed?
A: Solvent-accessible surface area (SASA) is the area in Å² traced out by the centre of a 1.4 Å probe sphere (a water molecule) rolled over the protein's van der Waals surface (Shrake–Rupley / Lee–Richards construction). Buried residues have near-zero SASA; fully exposed residues can exceed 200 Å². The total SASA scales roughly with the number of surface residues.

Q: How confident is the AlphaFold model at each residue?
A: pLDDT is the predicted lDDT-Cα score: AlphaFold's confidence that the local environment of each residue (all inter-atomic dist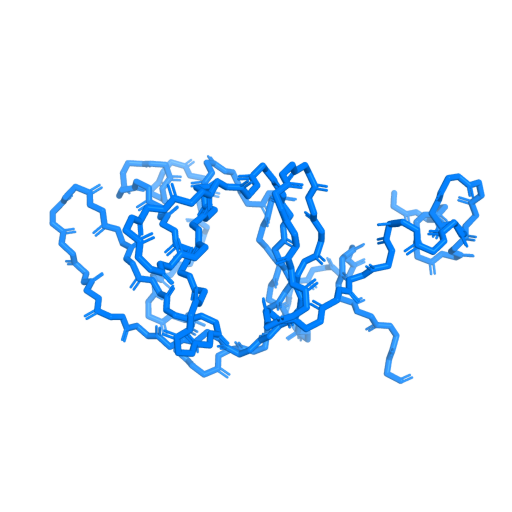ances within 15 Å) is correctly placed. It is a per-residue number between 0 and 100, with higher meaning more reliable.

Q: What does the local fold look like, residue by residue?
A: 3Di is Foldseek's structural alphabet. Each residue is assigned one of twenty discrete states based on how its Cα sits relative to its spatial (not sequential) neighbors. Aligning 3Di strings finds structural homologs roughly as well as full 3D superposition, but orders of magnitude faster.

Q: How big and how compact is the whole molecule?
A: Radius of gyration (Rg) is the root-mean-square distance of Cα atoms from their centroid — a single number for overall size and compactness. A globular domain of N residues has Rg ≈ 2.2·N^0.38 Å; an extended or disordered chain has a much larger Rg. The Cα contact count is the number of residue pairs whose Cα atoms are within 8 Å and are more than four positions apart in sequence — a standard proxy for tertiary packing density. The bounding box is the smallest axis-aligned box enclosing all Cα atoms.

Q: Which residues are in helices, strands, or loops?
A: DSSP 8-state secondary structure assigns each residue one of H (α-helix), G (3₁₀-helix), I (π-helix), E (extended β-strand), B (isolated β-bridge), T (hydrogen-bonded turn), S (bend), or '-' (coil). The assignment is computed from backbone hydrogen-bond geometry via the Kabsch–Sander algorithm.

Q: How mobile is each atom in the crystal?
A: Crystallographic B-factors measure how much each atom's electron density is smeared out, in Å². They rise in mobile loops and surface residues and fall in the buried interior. In AlphaFold models this column is repurposed to hold pLDDT instead.

Q: What if only a Cα trace is available?
A: P-SEA three-state annotation labels each residue as helix, strand, or coil based purely on the geometry of the Cα trace. It serves as a fallback when the full backbone (and thus DSSP) is unavailable.

Q: What family and function is it annotated with?
A: Database cross-references. InterPro integrates a dozen domain/family signature databases into unified entries with residue-range hits. GO terms attach function/process/location labels with evidence codes. CATH codes position the fold in a four-level structural taxonomy. Organism is the NCBI-taxonomy species name.

Q: Are the domains correctly placed relative to each other?
A: Predicted Aligned Error (PAE) is an AlphaFold confidence matrix: entry (i, j) is the expected error in the position of residue j, in ångströms, when the prediction is superimposed on the true structure at residue i. Low PAE within a block of residues means that block is internally rigid and well-predicted; high PAE between two blocks means their relative placement is uncertain even if each block individually is confident.

Q: What do the diagnostic plots show?
A: Three diagnostic plots accompany the record. The Cα contact map visualizes the tertiary structure as a 2D adjacency matrix (8 Å cutoff, sequence-local contacts suppressed). The Ramachandran plot shows the distribution of backbone (φ, ψ) torsions, with points in the α and β basins reflecting secondary structure content. The PAE plot shows AlphaFold's inter-residue confidence as a color matrix.

Q: What is the amino-acid chain?
A: Primary structure: the covalent order of the twenty standard amino acids along the backbone. Two proteins with the same sequence will (almost always) fold to the same structure; two with 30% identity often share a fold but not the details.

Q: What do the rendered images show?
A: The six renders are orthographic views along the three Cartesian axes in both directions. Representation (cartoon, sticks, or surface) and color scheme (sequence-rainbow or by-chain) vary across proteins so the training set covers all the common visualization conventions.